Protein AF-A0A9P4WF72-F1 (afdb_monomer)

pLDDT: mean 77.75, std 15.52, range [36.69, 96.31]

Mean predicted aligned error: 12.45 Å

Solvent-accessible surface area (backbone atoms only — not comparable to full-atom values): 7948 Å² total; per-residue (Å²): 122,63,68,61,53,54,55,49,52,65,61,55,70,72,58,84,79,81,73,75,92,88,68,76,78,88,72,76,92,73,83,79,58,58,67,59,59,59,50,45,53,57,51,49,51,53,52,51,48,52,64,58,44,48,64,54,50,54,61,72,46,55,86,74,78,58,61,68,66,60,59,50,48,54,54,55,50,53,55,49,51,54,54,49,42,53,50,64,69,46,43,48,56,44,44,57,66,50,63,36,89,77,57,82,58,82,64,58,77,46,72,53,57,61,50,52,52,51,53,51,52,54,50,52,51,52,66,72,75,106

Foldseek 3Di:
DVVVVVVVVVVVVPDDPDDDPDDDDPDDPPPVCVVVVVVVVVVCVVVVCCLVVVLVVVVVCPVPDDDVVVNVCSVVVVVVVVVCCVVPVPLPVVQVVQCDPPDDDPSNVDSVSVVVVVVVVVVVVVVVVD

Radius of gyration: 21.25 Å; Cα contacts (8 Å, |Δi|>4): 31; chains: 1; bounding box: 44×52×54 Å

Organism: NCBI:txid1769908

Sequence (130 aa):
MDLARFLVRQADESGEEEPPSGQCSTTNDYDGRMGLRISAIFVILVGSTLGAVFPIFARRHQGMGIPNWVFFIAKYFGSGVIVATAFIHLLAPANEALGNECLIGVITEYPWPEGIALMTVYLMFFLELM

Secondary structure (DSSP, 8-state):
-HHHHHHHHHHHTT------TT-----------HHHHHHHHHHHHHHHHHHHHHHHHHHHTTTTT--HHHHHHHHHHHHHHHHHIIIIIIIHHHHHHHT-TT--STTTSS-HHHHHHHHHHHHHHHHHH-

Structure (mmCIF, N/CA/C/O backbone):
data_AF-A0A9P4WF72-F1
#
_entry.id   AF-A0A9P4WF72-F1
#
loop_
_atom_site.group_PDB
_atom_site.id
_atom_site.type_symbol
_atom_site.label_atom_id
_atom_site.label_alt_id
_atom_site.label_comp_id
_atom_site.label_asym_id
_atom_site.label_entity_id
_atom_site.label_seq_id
_atom_site.pdbx_PDB_ins_code
_atom_site.Cartn_x
_atom_site.Cartn_y
_atom_site.Cartn_z
_atom_site.occupancy
_atom_site.B_iso_or_equiv
_atom_site.auth_seq_id
_atom_site.auth_comp_id
_atom_site.auth_asym_id
_atom_site.auth_atom_id
_atom_site.pdbx_PDB_model_num
ATOM 1 N N . MET A 1 1 ? -14.947 -32.990 -9.874 1.00 52.03 1 MET A N 1
ATOM 2 C CA . MET A 1 1 ? -13.481 -33.085 -10.068 1.00 52.03 1 MET A CA 1
ATOM 3 C C . MET A 1 1 ? -12.958 -32.043 -11.064 1.00 52.03 1 MET A C 1
ATOM 5 O O . MET A 1 1 ? -11.758 -31.816 -11.086 1.00 52.03 1 MET A O 1
ATOM 9 N N . ASP A 1 2 ? -13.827 -31.323 -11.785 1.00 57.41 2 ASP A N 1
ATOM 10 C CA . ASP A 1 2 ? -13.430 -30.237 -12.701 1.00 57.41 2 ASP A CA 1
ATOM 11 C C . ASP A 1 2 ? -13.095 -28.906 -12.017 1.00 57.41 2 ASP A C 1
ATOM 13 O O . ASP A 1 2 ? -12.226 -28.183 -12.490 1.00 57.41 2 ASP A O 1
ATOM 17 N N . LEU A 1 3 ? -13.698 -28.607 -10.858 1.00 62.69 3 LEU A N 1
ATOM 18 C CA . LEU A 1 3 ? -13.399 -27.378 -10.108 1.00 62.69 3 LEU A CA 1
ATOM 19 C C . LEU A 1 3 ? -11.927 -27.319 -9.659 1.00 62.69 3 LEU A C 1
ATOM 21 O O . LEU A 1 3 ? -11.298 -26.272 -9.721 1.00 62.69 3 LEU A O 1
ATOM 25 N N . ALA A 1 4 ? -11.359 -28.467 -9.276 1.00 60.00 4 ALA A N 1
ATOM 26 C CA . ALA A 1 4 ? -9.950 -28.574 -8.906 1.00 60.00 4 ALA A CA 1
ATOM 27 C C . ALA A 1 4 ? -9.022 -28.354 -10.113 1.00 60.00 4 ALA A C 1
ATOM 29 O O . ALA A 1 4 ? -7.987 -27.718 -9.967 1.00 60.00 4 ALA A O 1
ATOM 30 N N . ARG A 1 5 ? -9.411 -28.799 -11.318 1.00 63.72 5 ARG A N 1
ATOM 31 C CA . ARG A 1 5 ? -8.661 -28.505 -12.552 1.00 63.72 5 ARG A CA 1
ATOM 32 C C . ARG A 1 5 ? -8.721 -27.031 -12.937 1.00 63.72 5 ARG A C 1
ATOM 34 O O . ARG A 1 5 ? -7.718 -26.503 -13.399 1.00 63.72 5 ARG A O 1
ATOM 41 N N . PHE A 1 6 ? -9.861 -26.369 -12.739 1.00 62.31 6 PHE A N 1
ATOM 42 C CA . PHE A 1 6 ? -9.971 -24.932 -12.997 1.00 62.31 6 PHE A CA 1
ATOM 43 C C . PHE A 1 6 ? -9.131 -24.105 -12.018 1.00 62.31 6 PHE A C 1
ATOM 45 O O . PHE A 1 6 ? -8.478 -23.161 -12.447 1.00 62.31 6 PHE A O 1
ATOM 52 N N . LEU A 1 7 ? -9.077 -24.494 -10.740 1.00 62.09 7 LEU A N 1
ATOM 53 C CA . LEU A 1 7 ? -8.218 -23.832 -9.753 1.00 62.09 7 LEU A CA 1
ATOM 54 C C . LEU A 1 7 ? -6.724 -24.096 -9.998 1.00 62.09 7 LEU A C 1
ATOM 56 O O . LEU A 1 7 ? -5.925 -23.182 -9.848 1.00 62.09 7 LEU A O 1
ATOM 60 N N . VAL A 1 8 ? -6.350 -25.306 -10.432 1.00 60.19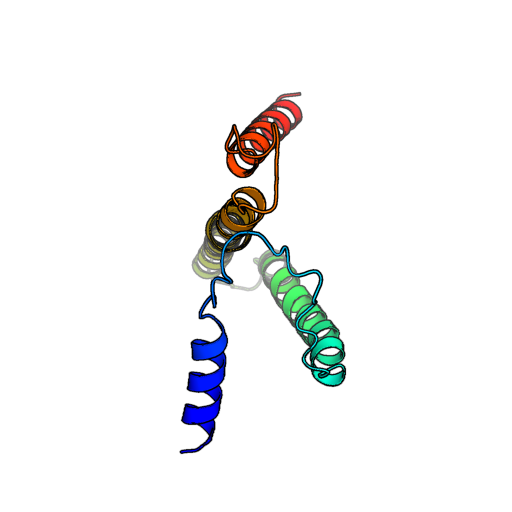 8 VAL A N 1
ATOM 61 C CA . VAL A 1 8 ? -4.961 -25.623 -10.811 1.00 60.19 8 VAL A CA 1
ATOM 62 C C . VAL A 1 8 ? -4.540 -24.853 -12.061 1.00 60.19 8 VAL A C 1
ATOM 64 O O . VAL A 1 8 ? -3.443 -24.321 -12.080 1.00 60.19 8 VAL A O 1
ATOM 67 N N . ARG A 1 9 ? -5.413 -24.698 -13.066 1.00 55.75 9 ARG A N 1
ATOM 68 C CA . ARG A 1 9 ? -5.088 -23.912 -14.268 1.00 55.75 9 ARG A CA 1
ATOM 69 C C . ARG A 1 9 ? -4.939 -22.415 -13.984 1.00 55.75 9 ARG A C 1
ATOM 71 O O . ARG A 1 9 ? -4.094 -21.779 -14.591 1.00 55.75 9 ARG A O 1
ATOM 78 N N . GLN A 1 10 ? -5.702 -21.865 -13.037 1.00 56.72 10 GLN A N 1
ATOM 79 C CA . GLN A 1 10 ? -5.477 -20.483 -12.597 1.00 56.72 10 GLN A CA 1
ATOM 80 C C . GLN A 1 10 ? -4.191 -20.307 -11.778 1.00 56.72 10 GLN A C 1
ATOM 82 O O . GLN A 1 10 ? -3.664 -19.202 -11.746 1.00 56.72 10 GLN A O 1
ATOM 87 N N . ALA A 1 11 ? -3.692 -21.362 -11.126 1.00 50.97 11 ALA A N 1
ATOM 88 C CA . ALA A 1 11 ? -2.398 -21.342 -10.442 1.00 50.97 11 ALA A CA 1
ATOM 89 C C . ALA A 1 11 ? -1.213 -21.599 -11.393 1.00 50.97 11 ALA A C 1
ATOM 91 O O . ALA A 1 11 ? -0.090 -21.249 -11.059 1.00 50.97 11 ALA A O 1
ATOM 92 N N . ASP A 1 12 ? -1.457 -22.200 -12.562 1.00 41.78 12 ASP A N 1
ATOM 93 C CA . ASP A 1 12 ? -0.434 -22.470 -13.584 1.00 41.78 12 ASP A CA 1
ATOM 94 C C . ASP A 1 12 ? -0.223 -21.270 -14.532 1.00 41.78 12 ASP A C 1
ATOM 96 O O . ASP A 1 12 ? 0.842 -21.122 -15.116 1.00 41.78 12 ASP A O 1
ATOM 100 N N . GLU A 1 13 ? -1.198 -20.357 -14.643 1.00 43.03 13 GLU A N 1
ATOM 101 C CA . GLU A 1 13 ? -1.054 -19.085 -15.383 1.00 43.03 13 GLU A CA 1
ATOM 102 C C . GLU A 1 13 ? -0.243 -18.011 -14.622 1.00 43.03 13 GLU A C 1
ATOM 104 O O . GLU A 1 13 ? -0.069 -16.907 -15.127 1.00 43.03 13 GLU A O 1
ATOM 109 N N . SER A 1 14 ? 0.293 -18.316 -13.432 1.00 36.69 14 SER A N 1
ATOM 110 C CA . SER A 1 14 ? 1.348 -17.506 -12.795 1.00 36.69 14 SER A CA 1
ATOM 111 C C . SER A 1 14 ? 2.765 -17.981 -13.143 1.00 36.69 14 SER A C 1
ATOM 113 O O . SER A 1 14 ? 3.713 -17.619 -12.454 1.00 36.69 14 SER A O 1
ATOM 115 N N . GLY A 1 15 ? 2.917 -18.830 -14.163 1.00 36.94 15 GLY A N 1
ATOM 116 C CA . GLY A 1 15 ? 4.213 -19.151 -14.750 1.00 36.94 15 GLY A CA 1
ATOM 117 C C . GLY A 1 15 ? 4.600 -18.094 -15.776 1.00 36.94 15 GLY A C 1
ATOM 118 O O . GLY A 1 15 ? 4.055 -18.078 -16.875 1.00 36.94 15 GLY A O 1
ATOM 119 N N . GLU A 1 16 ? 5.532 -17.218 -15.412 1.00 44.69 16 GLU A N 1
ATOM 120 C CA . GLU A 1 16 ? 6.247 -16.342 -16.341 1.00 44.69 16 GLU A CA 1
ATOM 121 C C . GLU A 1 16 ? 6.864 -17.173 -17.483 1.00 44.69 16 GLU A C 1
ATOM 123 O O . GLU A 1 16 ? 7.876 -17.852 -17.308 1.00 44.69 16 GLU A O 1
ATOM 128 N N . GLU A 1 17 ? 6.255 -17.133 -18.672 1.00 42.56 17 GLU A N 1
ATOM 129 C CA . GLU A 1 17 ? 6.957 -17.459 -19.913 1.00 42.56 17 GLU A CA 1
ATOM 130 C C . GLU A 1 17 ? 7.858 -16.271 -20.259 1.00 42.56 17 GLU A C 1
ATOM 132 O O . GLU A 1 17 ? 7.415 -15.271 -20.820 1.00 42.56 17 GLU A O 1
ATOM 137 N N . GLU A 1 18 ? 9.132 -16.381 -19.883 1.00 47.03 18 GLU A N 1
ATOM 138 C CA . GLU A 1 18 ? 10.201 -15.460 -20.265 1.00 47.03 18 GLU A CA 1
ATOM 139 C C . GLU A 1 18 ? 10.419 -15.550 -21.796 1.00 47.03 18 GLU A C 1
ATOM 141 O O . GLU A 1 18 ? 10.825 -16.606 -22.303 1.00 47.03 18 GLU A O 1
ATOM 146 N N . PRO A 1 19 ? 10.112 -14.497 -22.581 1.00 45.38 19 PRO A N 1
ATOM 147 C CA . PRO A 1 19 ? 10.365 -14.501 -24.015 1.00 45.38 19 PRO A CA 1
ATOM 148 C C . PRO A 1 19 ? 11.861 -14.259 -24.297 1.00 45.38 19 PRO A C 1
ATOM 150 O O . PRO A 1 19 ? 12.557 -13.639 -23.499 1.00 45.38 19 PRO A O 1
ATOM 153 N N . PRO A 1 20 ? 12.388 -14.725 -25.443 1.00 43.94 20 PRO A N 1
ATOM 154 C CA . PRO A 1 20 ? 13.795 -14.556 -25.786 1.00 43.94 20 PRO A CA 1
ATOM 155 C C . PRO A 1 20 ? 14.176 -13.078 -25.970 1.00 43.94 20 PRO A C 1
ATOM 157 O O . PRO A 1 20 ? 13.474 -12.318 -26.643 1.00 43.94 20 PRO A O 1
ATOM 160 N N . SER A 1 21 ? 15.345 -12.732 -25.423 1.00 51.28 21 SER A N 1
ATOM 161 C CA . SER A 1 21 ? 16.000 -11.420 -25.413 1.00 51.28 21 SER A CA 1
ATOM 162 C C . SER A 1 21 ? 15.755 -10.577 -26.673 1.00 51.28 21 SER A C 1
ATOM 164 O O . SER A 1 21 ? 16.241 -10.911 -27.763 1.00 51.28 21 SER A O 1
ATOM 166 N N . GLY A 1 22 ? 15.060 -9.447 -26.509 1.00 57.53 22 GLY A N 1
ATOM 167 C CA . GLY A 1 22 ? 15.026 -8.355 -27.492 1.00 57.53 22 GLY A CA 1
ATOM 168 C C . GLY A 1 22 ? 13.667 -7.996 -28.104 1.00 57.53 22 GLY A C 1
ATOM 169 O O . GLY A 1 22 ? 13.627 -7.146 -28.995 1.00 57.53 22 GLY A O 1
ATOM 170 N N . GLN A 1 23 ? 12.556 -8.584 -27.654 1.00 56.50 23 GLN A N 1
ATOM 171 C CA . GLN A 1 23 ? 11.210 -8.145 -28.050 1.00 56.50 23 GLN A CA 1
ATOM 172 C C . GLN A 1 23 ? 10.382 -7.781 -26.822 1.00 56.50 23 GLN A C 1
ATOM 174 O O . GLN A 1 23 ? 9.782 -8.636 -26.181 1.00 56.50 23 GLN A O 1
ATOM 179 N N . CYS A 1 24 ? 10.315 -6.485 -26.524 1.00 69.62 24 CYS A N 1
ATOM 180 C CA . CYS A 1 24 ? 9.416 -5.967 -25.501 1.00 69.62 24 CYS A CA 1
ATOM 181 C C . CYS A 1 24 ? 7.976 -6.116 -25.979 1.00 69.62 24 CYS A C 1
ATOM 183 O O . CYS A 1 24 ? 7.514 -5.377 -26.856 1.00 69.62 24 CYS A O 1
ATOM 185 N N . SER A 1 25 ? 7.277 -7.110 -25.437 1.00 63.59 25 SER A N 1
ATOM 186 C CA . SER A 1 25 ? 5.888 -7.387 -25.769 1.00 63.59 25 SER A CA 1
ATOM 187 C C . SER A 1 25 ? 5.021 -6.192 -25.366 1.00 63.59 25 SER A C 1
ATOM 189 O O . SER A 1 25 ? 4.830 -5.865 -24.201 1.00 63.59 25 SER A O 1
ATOM 191 N N . THR A 1 26 ? 4.465 -5.509 -26.366 1.00 63.03 26 THR A N 1
ATOM 192 C CA . THR A 1 26 ? 3.437 -4.467 -26.181 1.00 63.03 26 THR A CA 1
ATOM 193 C C . THR A 1 26 ? 2.028 -5.073 -26.123 1.00 63.03 26 THR A C 1
ATOM 195 O O . THR A 1 26 ? 1.025 -4.381 -26.306 1.00 63.03 26 THR A O 1
ATOM 198 N N . THR A 1 27 ? 1.947 -6.387 -25.920 1.00 60.50 27 THR A N 1
ATOM 199 C CA . THR A 1 27 ? 0.704 -7.149 -25.863 1.00 60.50 27 THR A CA 1
ATOM 200 C C . THR A 1 27 ? 0.190 -7.124 -24.431 1.00 60.50 27 THR A C 1
ATOM 202 O O . THR A 1 27 ? 0.870 -7.563 -23.515 1.00 60.50 27 THR A O 1
ATOM 205 N N . ASN A 1 28 ? -1.014 -6.589 -24.232 1.00 64.62 28 ASN A N 1
ATOM 206 C CA . ASN A 1 28 ? -1.755 -6.784 -22.989 1.00 64.62 28 ASN A CA 1
ATOM 207 C C . ASN A 1 28 ? -2.476 -8.135 -23.071 1.00 64.62 28 ASN A C 1
ATOM 209 O O . ASN A 1 28 ? -3.268 -8.322 -24.000 1.00 64.62 28 ASN A O 1
ATOM 213 N N . ASP A 1 29 ? -2.277 -9.016 -22.087 1.00 67.12 29 ASP A N 1
ATOM 214 C CA . ASP A 1 29 ? -3.040 -10.261 -21.908 1.00 67.12 29 ASP A CA 1
ATOM 215 C C . ASP A 1 29 ? -4.491 -9.969 -21.505 1.00 67.12 29 ASP A C 1
ATOM 217 O O . ASP A 1 29 ? -4.950 -10.117 -20.368 1.00 67.12 29 ASP A O 1
ATOM 221 N N . TYR A 1 30 ? -5.248 -9.462 -22.470 1.00 71.62 30 TYR A N 1
ATOM 222 C CA . TYR A 1 30 ? -6.659 -9.197 -22.315 1.00 71.62 30 TYR A CA 1
ATOM 223 C C . TYR A 1 30 ? -7.460 -10.471 -22.599 1.00 71.62 30 TYR A C 1
ATOM 225 O O . TYR A 1 30 ? -7.865 -10.741 -23.725 1.00 71.62 30 TYR A O 1
ATOM 233 N N . ASP A 1 31 ? -7.769 -11.217 -21.541 1.00 71.44 31 ASP A N 1
ATOM 234 C CA . ASP A 1 31 ? -8.563 -12.461 -21.572 1.00 71.44 31 ASP A CA 1
ATOM 235 C C . ASP A 1 31 ? -10.063 -12.242 -21.926 1.00 71.44 31 ASP A C 1
ATOM 237 O O . ASP A 1 31 ? -10.909 -13.103 -21.718 1.00 71.44 31 ASP A O 1
ATOM 241 N N . GLY A 1 32 ? -10.482 -11.065 -22.419 1.00 77.94 32 GLY A N 1
ATOM 242 C CA . GLY A 1 32 ? -11.862 -10.826 -22.893 1.00 77.94 32 GLY A CA 1
ATOM 243 C C . GLY A 1 32 ? -12.975 -10.866 -21.829 1.00 77.94 32 GLY A C 1
ATOM 244 O O . GLY A 1 32 ? -14.128 -10.534 -22.116 1.00 77.94 32 GLY A O 1
ATOM 245 N N . ARG A 1 33 ? -12.670 -11.231 -20.577 1.00 81.56 33 ARG A N 1
ATOM 246 C CA . ARG A 1 33 ? -13.638 -11.417 -19.479 1.00 81.56 33 ARG A CA 1
ATOM 247 C C . ARG A 1 33 ? -14.079 -10.098 -18.836 1.00 81.56 33 ARG A C 1
ATOM 249 O O . ARG A 1 33 ? -13.846 -9.849 -17.652 1.00 81.56 33 ARG A O 1
ATOM 256 N N . MET A 1 34 ? -14.783 -9.257 -19.591 1.00 83.44 34 MET A N 1
ATOM 257 C CA . MET A 1 34 ? -15.295 -7.969 -19.090 1.00 83.44 34 MET A CA 1
ATOM 258 C C . MET A 1 34 ? -16.281 -8.109 -17.932 1.00 83.44 34 MET A C 1
ATOM 260 O O . MET A 1 34 ? -16.246 -7.308 -17.000 1.00 83.44 34 MET A O 1
ATOM 264 N N . GLY A 1 35 ? -17.125 -9.145 -17.951 1.00 86.25 35 GLY A N 1
ATOM 265 C CA . GLY A 1 35 ? -18.104 -9.383 -16.887 1.00 86.25 35 GLY A CA 1
ATOM 266 C C . GLY A 1 35 ? -17.453 -9.569 -15.514 1.00 86.25 35 GLY A C 1
ATOM 267 O O . GLY A 1 35 ? -17.929 -9.012 -14.527 1.00 86.25 35 GLY A O 1
ATOM 268 N N . LEU A 1 36 ? -16.316 -10.274 -15.460 1.00 86.25 36 LEU A N 1
ATOM 269 C CA . LEU A 1 36 ? -15.590 -10.524 -14.214 1.00 86.25 36 LEU A CA 1
ATOM 270 C C . LEU A 1 36 ? -14.980 -9.229 -13.661 1.00 86.25 36 LEU A C 1
ATOM 272 O O . LEU A 1 36 ? -15.122 -8.941 -12.474 1.00 86.25 36 LEU A O 1
ATOM 276 N N . ARG A 1 37 ? -14.404 -8.396 -14.538 1.00 85.62 37 ARG A N 1
ATOM 277 C CA . ARG A 1 37 ? -13.852 -7.078 -14.176 1.00 85.62 37 ARG A CA 1
ATOM 278 C C . ARG A 1 37 ? -14.926 -6.148 -13.616 1.00 85.62 37 ARG A C 1
ATOM 280 O O . ARG A 1 37 ? -14.716 -5.520 -12.585 1.00 85.62 37 ARG A O 1
ATOM 287 N N . ILE A 1 38 ? -16.095 -6.105 -14.253 1.00 91.81 38 ILE A N 1
ATOM 288 C CA . ILE A 1 38 ? -17.220 -5.283 -13.792 1.00 91.81 38 ILE A CA 1
ATOM 289 C C . ILE A 1 38 ? -17.744 -5.801 -12.447 1.00 91.81 38 ILE A C 1
ATOM 291 O O . ILE A 1 38 ? -17.979 -5.008 -11.537 1.00 91.81 38 ILE A O 1
ATOM 295 N N . SER A 1 39 ? -17.870 -7.122 -12.277 1.00 91.94 39 SER A N 1
ATOM 296 C CA . SER A 1 39 ? -18.300 -7.697 -10.995 1.00 91.94 39 SER A CA 1
ATOM 297 C C . SER A 1 39 ? -17.302 -7.445 -9.861 1.00 91.94 39 SER A C 1
ATOM 299 O O . SER A 1 39 ? -17.721 -7.193 -8.732 1.00 91.94 39 SER A O 1
ATOM 301 N N . ALA A 1 40 ? -15.997 -7.432 -10.158 1.00 90.81 40 ALA A N 1
ATOM 302 C CA . ALA A 1 40 ? -14.955 -7.194 -9.167 1.00 90.81 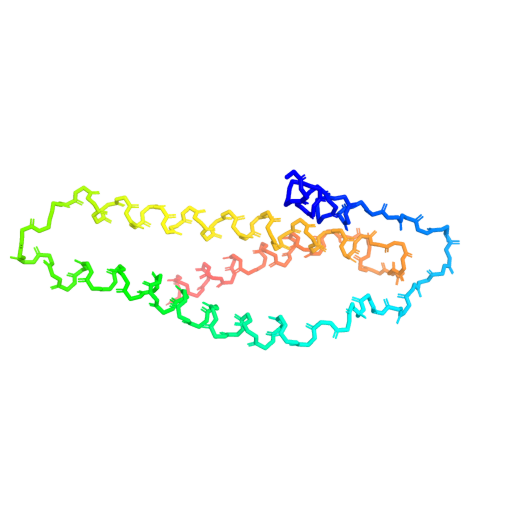40 ALA A CA 1
ATOM 303 C C . ALA A 1 40 ? -15.096 -5.813 -8.514 1.00 90.81 40 ALA A C 1
ATOM 305 O O . ALA A 1 40 ? -14.869 -5.694 -7.316 1.00 90.81 40 ALA A O 1
ATOM 306 N N . ILE A 1 41 ? -15.559 -4.795 -9.250 1.00 93.12 41 ILE A N 1
ATOM 307 C CA . ILE A 1 41 ? -15.796 -3.450 -8.701 1.00 93.12 41 ILE A CA 1
ATOM 308 C C . ILE A 1 41 ? -16.810 -3.507 -7.555 1.00 93.12 41 ILE A C 1
ATOM 310 O O . ILE A 1 41 ? -16.555 -2.973 -6.479 1.00 93.12 41 ILE A O 1
ATOM 314 N N . PHE A 1 42 ? -17.943 -4.186 -7.751 1.00 93.81 42 PHE A N 1
ATOM 315 C CA . PHE A 1 42 ? -18.981 -4.288 -6.723 1.00 93.81 42 PHE A CA 1
ATOM 316 C C . PHE A 1 42 ? -18.530 -5.132 -5.530 1.00 93.81 42 PHE A C 1
ATOM 318 O O . PHE A 1 42 ? -18.803 -4.774 -4.385 1.00 93.81 42 PHE A O 1
ATOM 325 N N . VAL A 1 43 ? -17.807 -6.224 -5.786 1.00 93.38 43 VAL A N 1
ATOM 326 C CA . VAL A 1 43 ? -17.278 -7.094 -4.728 1.00 93.38 43 VAL A CA 1
ATOM 327 C C . VAL A 1 43 ? -16.231 -6.361 -3.890 1.00 93.38 43 VAL A C 1
ATOM 329 O O . VAL A 1 43 ? -16.314 -6.393 -2.665 1.00 93.38 43 VAL A O 1
ATOM 332 N N . ILE A 1 44 ? -15.292 -5.652 -4.522 1.00 93.00 44 ILE A N 1
ATOM 333 C CA . ILE A 1 44 ? -14.280 -4.845 -3.829 1.00 93.00 44 ILE A CA 1
ATOM 334 C C . ILE A 1 44 ? -14.952 -3.701 -3.068 1.00 93.00 44 ILE A C 1
ATOM 336 O O . ILE A 1 44 ? -14.587 -3.441 -1.928 1.00 93.00 44 ILE A O 1
ATOM 340 N N . LEU A 1 45 ? -15.969 -3.056 -3.642 1.00 92.12 45 LEU A N 1
ATOM 341 C CA . LEU A 1 45 ? -16.693 -1.971 -2.983 1.00 92.12 45 LEU A CA 1
ATOM 342 C C . LEU A 1 45 ? -17.397 -2.450 -1.709 1.00 92.12 45 LEU A C 1
ATOM 344 O O . LEU A 1 45 ? -17.225 -1.847 -0.650 1.00 92.12 45 LEU A O 1
ATOM 348 N N . VAL A 1 46 ? -18.146 -3.553 -1.774 1.00 94.94 46 VAL A N 1
ATOM 349 C CA . VAL A 1 46 ? -18.817 -4.122 -0.594 1.00 94.94 46 VAL A CA 1
ATOM 350 C C . VAL A 1 46 ? -17.790 -4.668 0.398 1.00 94.94 46 VAL A C 1
ATOM 352 O O . VAL A 1 46 ? -17.859 -4.342 1.581 1.00 94.94 46 VAL A O 1
ATOM 355 N N . GLY A 1 47 ? -16.804 -5.436 -0.069 1.00 92.44 47 GLY A N 1
ATOM 356 C CA . GLY A 1 47 ? -15.754 -6.015 0.770 1.00 92.44 47 GLY A CA 1
ATOM 357 C C . GLY A 1 47 ? -14.927 -4.956 1.500 1.00 92.44 47 GLY A C 1
ATOM 358 O O . GLY A 1 47 ? -14.746 -5.049 2.712 1.00 92.44 47 GLY A O 1
ATOM 359 N N . SER A 1 48 ? -14.500 -3.903 0.799 1.00 89.62 48 SER A N 1
ATOM 360 C CA . SER A 1 48 ? -13.747 -2.785 1.377 1.00 89.62 48 SER A CA 1
ATOM 361 C C . SER A 1 48 ? -14.603 -1.970 2.339 1.00 89.62 48 SER A C 1
ATOM 363 O O . SER A 1 48 ? -14.107 -1.546 3.381 1.00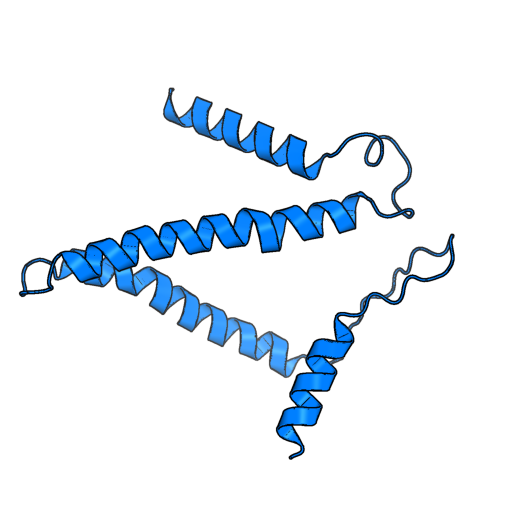 89.62 48 SER A O 1
ATOM 365 N N . THR A 1 49 ? -15.887 -1.762 2.028 1.00 90.81 49 THR A N 1
ATOM 366 C CA . THR A 1 49 ? -16.795 -1.043 2.930 1.00 90.81 49 THR A CA 1
ATOM 367 C C . THR A 1 49 ? -16.997 -1.838 4.214 1.00 90.81 49 THR A C 1
ATOM 369 O O . THR A 1 49 ? -16.876 -1.277 5.295 1.00 90.81 49 THR A O 1
ATOM 372 N N . LEU A 1 50 ? -17.223 -3.152 4.132 1.00 89.25 50 LEU A N 1
ATOM 373 C CA . LEU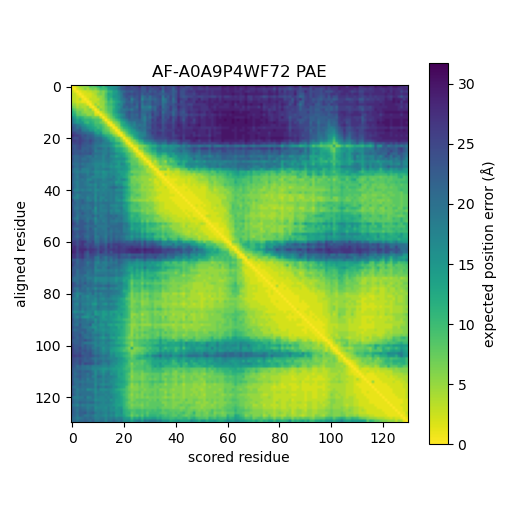 A 1 50 ? -17.345 -4.004 5.318 1.00 89.25 50 LEU A CA 1
ATOM 374 C C . LEU A 1 50 ? -16.039 -4.052 6.119 1.00 89.25 50 LEU A C 1
ATOM 376 O O . LEU A 1 50 ? -16.072 -3.882 7.337 1.00 89.25 50 LEU A O 1
ATOM 380 N N . GLY A 1 51 ? -14.895 -4.210 5.449 1.00 85.44 51 GLY A N 1
ATOM 381 C CA . GLY A 1 51 ? -13.577 -4.228 6.085 1.00 85.44 51 GLY A CA 1
ATOM 382 C C . GLY A 1 51 ? -13.218 -2.915 6.786 1.00 85.44 51 GLY A C 1
ATOM 383 O O . GLY A 1 51 ? -12.645 -2.944 7.872 1.00 85.44 51 GLY A 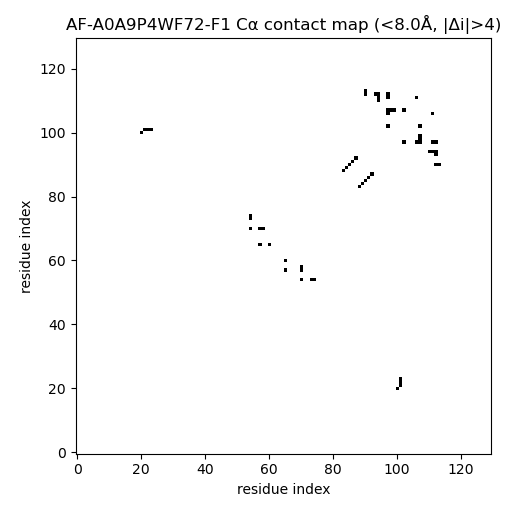O 1
ATOM 384 N N . ALA A 1 52 ? -13.604 -1.766 6.221 1.00 84.94 52 ALA A N 1
ATOM 385 C CA . ALA A 1 52 ? -13.371 -0.449 6.816 1.00 84.94 52 ALA A CA 1
ATOM 386 C C . ALA A 1 52 ? -14.400 -0.090 7.902 1.00 84.94 52 ALA A C 1
ATOM 388 O O . ALA A 1 52 ? -14.047 0.492 8.928 1.00 84.94 52 ALA A O 1
ATOM 389 N N . VAL A 1 53 ? -15.674 -0.448 7.712 1.00 85.06 53 VAL A N 1
ATOM 390 C CA . VAL A 1 53 ? -16.755 -0.139 8.661 1.00 85.06 53 VAL A CA 1
ATOM 391 C C . VAL A 1 53 ? -16.678 -1.024 9.901 1.00 85.06 53 VAL A C 1
ATOM 393 O O . VAL A 1 53 ? -16.999 -0.553 10.988 1.00 85.06 53 VAL A O 1
ATOM 396 N N . PHE A 1 54 ? -16.205 -2.267 9.786 1.00 82.38 54 PHE A N 1
ATOM 397 C CA . PHE A 1 54 ? -16.083 -3.192 10.915 1.00 82.38 54 PHE A CA 1
ATOM 398 C C . PHE A 1 54 ? -15.284 -2.624 12.111 1.00 82.38 54 PHE A C 1
ATOM 400 O O . PHE A 1 54 ? -15.846 -2.564 13.209 1.00 82.38 54 PHE A O 1
ATOM 407 N N . PRO A 1 55 ? -14.034 -2.136 11.962 1.00 77.69 55 PRO A N 1
ATOM 408 C CA . PRO A 1 55 ? -13.284 -1.552 13.079 1.00 77.69 55 PRO A CA 1
ATOM 409 C C . PRO A 1 55 ? -13.900 -0.242 13.600 1.00 77.69 55 PRO A C 1
ATOM 411 O O . PRO A 1 55 ? -13.824 0.039 14.799 1.00 77.69 55 PRO A O 1
ATOM 414 N N . ILE A 1 56 ? -14.555 0.545 12.735 1.00 79.38 56 ILE A N 1
ATOM 415 C CA . ILE A 1 56 ? -15.249 1.789 13.115 1.00 79.38 56 ILE A CA 1
ATOM 416 C C . ILE A 1 56 ? -16.475 1.476 13.983 1.00 79.38 56 ILE A C 1
ATOM 418 O O . ILE A 1 56 ? -16.671 2.077 15.042 1.00 79.38 56 ILE A O 1
ATOM 422 N N . PHE A 1 57 ? -17.281 0.503 13.561 1.00 79.06 57 PHE A N 1
ATOM 423 C CA . PHE A 1 57 ? -18.462 0.039 14.280 1.00 79.06 57 PHE A CA 1
ATOM 424 C C . PHE A 1 57 ? -18.081 -0.619 15.611 1.00 79.06 57 PHE A C 1
ATOM 426 O O . PHE A 1 57 ? -18.674 -0.304 16.646 1.00 79.06 57 PHE A O 1
ATOM 433 N N . ALA A 1 58 ? -17.035 -1.452 15.612 1.00 76.75 58 ALA A N 1
ATOM 434 C CA . ALA A 1 58 ? -16.499 -2.080 16.817 1.00 76.75 58 ALA A CA 1
ATOM 435 C C . ALA A 1 58 ? -16.044 -1.042 17.857 1.00 76.75 58 ALA A C 1
ATOM 437 O O . ALA A 1 58 ? -16.329 -1.203 19.042 1.00 76.75 58 ALA A O 1
ATOM 438 N N . ARG A 1 59 ? -15.409 0.059 17.426 1.00 72.88 59 ARG A N 1
ATOM 439 C CA . ARG A 1 59 ? -15.039 1.178 18.311 1.00 72.88 59 ARG A CA 1
ATOM 440 C C . ARG A 1 59 ? -16.262 1.924 18.858 1.00 72.88 59 ARG A C 1
ATOM 442 O O . ARG A 1 59 ? -16.283 2.297 20.027 1.00 72.88 59 ARG A O 1
ATOM 449 N N . AR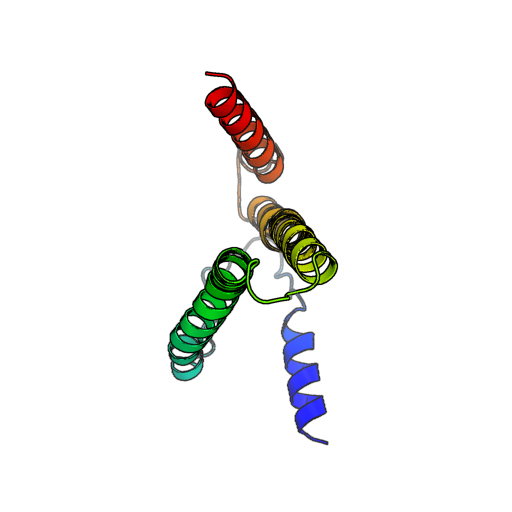G A 1 60 ? -17.294 2.145 18.034 1.00 75.44 60 ARG A N 1
ATOM 450 C CA . ARG A 1 60 ? -18.521 2.871 18.424 1.00 75.44 60 ARG A CA 1
ATOM 451 C C . ARG A 1 60 ? -19.343 2.108 19.472 1.00 75.44 60 ARG A C 1
ATOM 453 O O . ARG A 1 60 ? -19.920 2.738 20.353 1.00 75.44 60 ARG A O 1
ATOM 460 N N . HIS A 1 61 ? -19.371 0.777 19.400 1.00 68.56 61 HIS A N 1
ATOM 461 C CA . HIS A 1 61 ? -20.126 -0.087 20.316 1.00 68.56 61 HIS A CA 1
ATOM 462 C C . HIS A 1 61 ? -19.316 -0.630 21.507 1.00 68.56 61 HIS A C 1
ATOM 464 O O . HIS A 1 61 ? -19.802 -1.509 22.219 1.00 68.56 61 HIS A O 1
ATOM 470 N N . GLN A 1 62 ? -18.130 -0.078 21.805 1.00 60.72 62 GLN A N 1
ATOM 471 C CA . GLN A 1 62 ? -17.338 -0.478 22.983 1.00 60.72 62 GLN A CA 1
ATOM 472 C C . GLN A 1 62 ? -18.073 -0.305 24.331 1.00 60.72 62 GLN A C 1
ATOM 474 O O . GLN A 1 62 ? -17.652 -0.891 25.322 1.00 60.72 62 GLN A O 1
ATOM 479 N N . GLY A 1 63 ? -19.184 0.443 24.383 1.00 59.78 63 GLY A N 1
ATOM 480 C CA . GLY A 1 63 ? -20.030 0.573 25.578 1.00 59.78 63 GLY A CA 1
ATOM 481 C C . GLY A 1 63 ? -20.995 -0.594 25.847 1.00 59.78 63 GLY A C 1
ATOM 482 O O . GLY A 1 63 ? -21.566 -0.652 26.930 1.00 59.78 63 GLY A O 1
ATOM 483 N N . MET A 1 64 ? -21.189 -1.526 24.902 1.00 58.88 64 MET A N 1
ATOM 484 C CA . MET A 1 64 ? -22.263 -2.541 24.944 1.00 58.88 64 MET A CA 1
ATOM 485 C C . MET A 1 64 ? -21.762 -3.981 25.177 1.00 58.88 64 MET A C 1
ATOM 487 O O . MET A 1 64 ? -22.393 -4.942 24.750 1.00 58.88 64 MET A O 1
ATOM 491 N N . GLY A 1 65 ? -20.637 -4.152 25.882 1.00 62.50 65 GLY A N 1
ATOM 492 C CA . GLY A 1 65 ? -20.160 -5.475 26.319 1.00 62.50 65 GLY A CA 1
ATOM 493 C C . GLY A 1 65 ? -19.281 -6.227 25.313 1.00 62.50 65 GLY A C 1
ATOM 494 O O . GLY A 1 65 ? -19.110 -7.438 25.435 1.00 62.50 65 GLY A O 1
ATOM 495 N N . ILE A 1 66 ? -18.699 -5.534 24.328 1.00 66.50 66 ILE A N 1
ATOM 496 C CA . ILE A 1 66 ? -17.717 -6.143 23.420 1.00 66.50 66 ILE A CA 1
ATOM 497 C C . ILE A 1 66 ? -16.405 -6.378 24.196 1.00 66.50 66 ILE A C 1
ATOM 499 O O . ILE A 1 66 ? -15.845 -5.420 24.736 1.00 66.50 66 ILE A O 1
ATOM 503 N N . PRO A 1 67 ? -15.880 -7.617 24.258 1.00 72.25 67 PRO A N 1
ATOM 504 C CA . PRO A 1 67 ? -14.643 -7.911 24.973 1.00 72.25 67 PRO A CA 1
ATOM 505 C C . PRO A 1 67 ? -13.447 -7.208 24.315 1.00 72.25 67 PRO A C 1
ATOM 507 O O . PRO A 1 67 ? -13.212 -7.342 23.112 1.00 72.25 67 PRO A O 1
ATOM 510 N N . ASN A 1 68 ? -12.647 -6.504 25.123 1.00 71.25 68 ASN A N 1
ATOM 511 C CA . ASN A 1 68 ? -11.487 -5.718 24.675 1.00 71.25 68 ASN A CA 1
ATOM 512 C C . ASN A 1 68 ? -10.497 -6.512 23.798 1.00 71.25 68 ASN A C 1
ATOM 514 O O . ASN A 1 68 ? -9.866 -5.941 22.912 1.00 71.25 68 ASN A O 1
ATOM 518 N N . TRP A 1 69 ? -10.389 -7.829 23.994 1.00 77.12 69 TRP A N 1
ATOM 519 C CA . TRP A 1 69 ? -9.493 -8.699 23.225 1.00 77.12 69 TRP A CA 1
ATOM 520 C C . TRP A 1 69 ? -9.810 -8.738 21.721 1.00 77.12 69 TRP A C 1
ATOM 522 O O . TRP A 1 69 ? -8.898 -8.714 20.897 1.00 77.12 69 TRP A O 1
ATOM 532 N N . VAL A 1 70 ? -11.092 -8.713 21.344 1.00 77.75 70 VAL A N 1
ATOM 533 C CA . VAL A 1 70 ? -11.509 -8.743 19.930 1.00 77.75 70 VAL A CA 1
ATOM 534 C C . VAL A 1 70 ? -11.129 -7.441 19.221 1.00 77.75 70 VAL A C 1
ATOM 536 O O . VAL A 1 70 ? -10.654 -7.465 18.086 1.00 77.75 70 VAL A O 1
ATOM 539 N N . PHE A 1 71 ? -11.267 -6.304 19.908 1.00 76.44 71 PHE A N 1
ATOM 540 C CA . PHE A 1 71 ? -10.843 -5.005 19.385 1.00 76.44 71 PHE A CA 1
ATOM 541 C C . PHE A 1 71 ? -9.320 -4.924 19.212 1.00 76.44 71 PHE A C 1
ATOM 543 O O . PHE A 1 71 ? -8.834 -4.414 18.201 1.00 76.44 71 PHE A O 1
ATOM 550 N N . PHE A 1 72 ? -8.567 -5.483 20.164 1.00 80.62 72 PHE A N 1
ATOM 551 C CA . PHE A 1 72 ? -7.116 -5.609 20.057 1.00 80.62 72 PHE A CA 1
ATOM 552 C C . PHE A 1 72 ? -6.719 -6.431 18.824 1.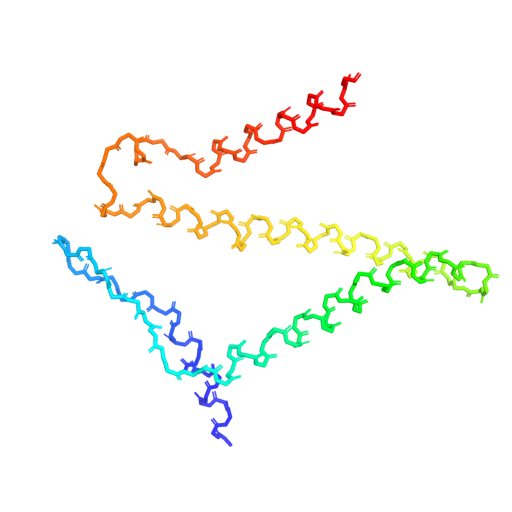00 80.62 72 PHE A C 1
ATOM 554 O O . PHE A 1 72 ? -5.965 -5.934 17.990 1.00 80.62 72 PHE A O 1
ATOM 561 N N . ILE A 1 73 ? -7.273 -7.634 18.643 1.00 84.50 73 ILE A N 1
ATOM 562 C CA . ILE A 1 73 ? -6.953 -8.467 17.473 1.00 84.50 73 ILE A CA 1
ATOM 563 C C . ILE A 1 73 ? -7.276 -7.745 16.174 1.00 84.50 73 ILE A C 1
ATOM 565 O O . ILE A 1 73 ? -6.422 -7.694 15.298 1.00 84.50 73 ILE A O 1
ATOM 569 N N . ALA A 1 74 ? -8.465 -7.154 16.052 1.00 82.06 74 ALA A N 1
ATOM 570 C CA . ALA A 1 74 ? -8.867 -6.474 14.826 1.00 82.06 74 ALA A CA 1
ATOM 571 C C . ALA A 1 74 ? -7.898 -5.336 14.449 1.00 82.06 74 ALA A C 1
ATOM 573 O O . ALA A 1 74 ? -7.526 -5.203 13.283 1.00 82.06 74 ALA A O 1
ATOM 574 N N . LYS A 1 75 ? -7.430 -4.554 15.434 1.00 80.12 75 LYS A N 1
ATOM 575 C CA . LYS A 1 75 ? -6.451 -3.478 15.220 1.00 80.12 75 LYS A CA 1
ATOM 576 C C . LYS A 1 75 ? -5.094 -4.011 14.744 1.00 80.12 75 LYS A C 1
ATOM 578 O O . LYS A 1 75 ? -4.561 -3.496 13.764 1.00 80.12 75 LYS A O 1
ATOM 583 N N . TYR A 1 76 ? -4.532 -5.010 15.428 1.00 87.44 76 TYR A N 1
ATOM 584 C CA . TYR A 1 76 ? -3.200 -5.539 15.097 1.00 87.44 76 TYR A CA 1
ATOM 585 C C . TYR A 1 76 ? -3.203 -6.400 13.829 1.00 87.44 76 TYR A C 1
ATOM 587 O O . TYR A 1 76 ? -2.255 -6.353 13.045 1.00 87.44 76 TYR A O 1
ATOM 595 N N . PHE A 1 77 ? -4.294 -7.126 13.580 1.00 89.12 77 PHE A N 1
ATOM 596 C CA . PHE A 1 77 ? -4.513 -7.845 12.330 1.00 89.12 77 PHE A CA 1
ATOM 597 C C . PHE A 1 77 ? -4.564 -6.874 11.146 1.00 89.12 77 PHE A C 1
ATOM 599 O O . PHE A 1 77 ? -3.863 -7.082 10.160 1.00 89.12 77 PHE A O 1
ATOM 606 N N . GLY A 1 78 ? -5.302 -5.763 11.274 1.00 87.69 78 GLY A N 1
ATOM 607 C CA . GLY A 1 78 ? -5.371 -4.730 10.238 1.00 87.69 78 GLY A CA 1
ATOM 608 C C . GLY A 1 78 ? -4.004 -4.135 9.894 1.00 87.69 78 GLY A C 1
ATOM 609 O O . GLY A 1 78 ? -3.649 -4.064 8.720 1.00 87.69 78 GLY A O 1
ATOM 610 N N . SER A 1 79 ? -3.193 -3.781 10.900 1.00 90.31 79 SER A N 1
ATOM 611 C CA . SER A 1 79 ? -1.823 -3.313 10.644 1.00 90.31 79 SER A CA 1
ATOM 612 C C . SER A 1 79 ? -0.954 -4.373 9.963 1.00 90.31 79 SER A C 1
ATOM 614 O O . SER A 1 79 ? -0.176 -4.035 9.079 1.00 90.31 79 SER A O 1
ATOM 616 N N . GLY A 1 80 ? -1.112 -5.651 10.325 1.00 91.50 80 GLY A N 1
ATOM 617 C CA . GLY A 1 80 ? -0.373 -6.750 9.704 1.00 91.50 80 GLY A CA 1
ATOM 618 C C . GLY A 1 80 ? -0.702 -6.924 8.220 1.00 91.50 80 GLY A C 1
ATOM 619 O O . GLY A 1 80 ? 0.211 -7.062 7.411 1.00 91.50 80 GLY A O 1
ATOM 620 N N . VAL A 1 81 ? -1.985 -6.848 7.848 1.00 92.12 81 VAL A N 1
ATOM 621 C CA . VAL A 1 81 ? -2.413 -6.944 6.441 1.00 92.12 81 VAL A CA 1
ATOM 622 C C . VAL A 1 81 ? -1.841 -5.790 5.617 1.00 92.12 81 VAL A C 1
ATOM 624 O O . VAL A 1 81 ? -1.303 -6.033 4.542 1.00 92.12 81 VAL A O 1
ATOM 627 N N . ILE A 1 82 ? -1.884 -4.553 6.127 1.00 91.88 82 ILE A N 1
ATOM 628 C CA . ILE A 1 82 ? -1.321 -3.386 5.423 1.00 91.88 82 ILE A CA 1
ATOM 629 C C . ILE A 1 82 ? 0.177 -3.592 5.161 1.00 91.88 82 ILE A C 1
ATOM 631 O O . ILE A 1 82 ? 0.626 -3.454 4.024 1.00 91.88 82 ILE A O 1
ATOM 635 N N . VAL A 1 83 ? 0.936 -3.996 6.183 1.00 93.06 83 VAL A N 1
ATOM 636 C CA . VAL A 1 83 ? 2.376 -4.263 6.047 1.00 93.06 83 VAL A CA 1
ATOM 637 C C . VAL A 1 83 ? 2.640 -5.391 5.043 1.00 93.06 83 VAL A C 1
ATOM 639 O O . VAL A 1 83 ? 3.487 -5.239 4.167 1.00 93.06 83 VAL A O 1
ATOM 642 N N . ALA A 1 84 ? 1.887 -6.493 5.108 1.00 94.69 84 ALA A N 1
ATOM 643 C CA . ALA A 1 84 ? 2.037 -7.609 4.175 1.00 94.69 84 ALA A CA 1
ATOM 644 C C . ALA A 1 84 ? 1.768 -7.192 2.720 1.00 94.69 84 ALA A C 1
ATOM 646 O O . ALA A 1 84 ? 2.547 -7.537 1.832 1.00 94.69 84 ALA A O 1
ATOM 647 N N . THR A 1 85 ? 0.708 -6.409 2.479 1.00 93.06 85 THR A N 1
ATOM 648 C CA . THR A 1 85 ? 0.409 -5.898 1.134 1.00 93.06 85 THR A CA 1
ATOM 649 C C . THR A 1 85 ? 1.528 -4.996 0.620 1.00 93.06 85 THR A C 1
ATOM 651 O O . THR A 1 85 ? 1.984 -5.193 -0.501 1.00 93.06 85 THR A O 1
ATOM 654 N N . ALA A 1 86 ? 2.050 -4.083 1.445 1.00 92.62 86 ALA A N 1
ATOM 655 C CA . ALA A 1 86 ? 3.113 -3.166 1.043 1.00 92.62 86 ALA A CA 1
ATOM 656 C C . ALA A 1 86 ? 4.386 -3.892 0.569 1.00 92.62 86 ALA A C 1
ATOM 658 O O . ALA A 1 86 ? 4.941 -3.530 -0.465 1.00 92.62 86 ALA A O 1
ATOM 659 N N . PHE A 1 87 ? 4.828 -4.937 1.274 1.00 90.81 87 PHE A N 1
ATOM 660 C CA . PHE A 1 87 ? 6.043 -5.666 0.894 1.00 90.81 87 PHE A CA 1
ATOM 661 C C . PHE A 1 87 ? 5.805 -6.698 -0.216 1.00 90.81 87 PHE A C 1
ATOM 663 O O . PHE A 1 87 ? 6.506 -6.692 -1.222 1.00 90.81 87 PHE A O 1
ATOM 670 N N . ILE A 1 88 ? 4.821 -7.586 -0.062 1.00 91.50 88 ILE A N 1
ATOM 671 C CA . ILE A 1 88 ? 4.690 -8.753 -0.949 1.00 91.50 88 ILE A CA 1
ATOM 672 C C . ILE A 1 88 ? 3.912 -8.412 -2.221 1.00 91.50 88 ILE A C 1
ATOM 674 O O . ILE A 1 88 ? 4.245 -8.904 -3.291 1.00 91.50 88 ILE A O 1
ATOM 678 N N . HIS A 1 89 ? 2.862 -7.593 -2.129 1.00 90.06 89 HIS A N 1
ATOM 679 C CA . HIS A 1 89 ? 1.993 -7.315 -3.280 1.00 90.06 89 HIS A CA 1
ATOM 680 C C . HIS A 1 89 ? 2.385 -6.068 -4.061 1.00 90.06 89 HIS A C 1
ATOM 682 O O . HIS A 1 89 ? 1.970 -5.923 -5.207 1.00 90.06 89 HIS A O 1
ATOM 688 N N . LEU A 1 90 ? 3.125 -5.152 -3.440 1.00 91.88 90 LEU A N 1
ATOM 689 C CA . LEU A 1 9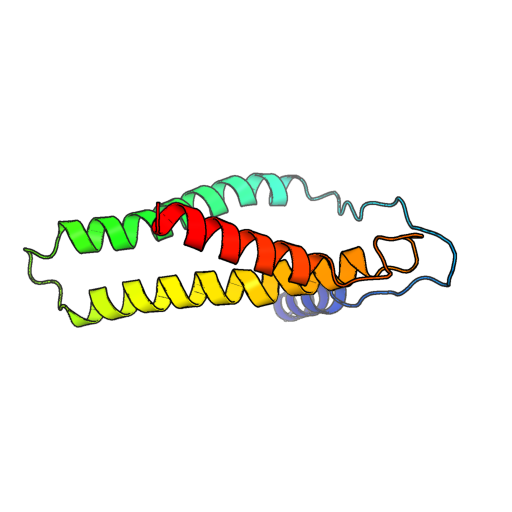0 ? 3.480 -3.877 -4.051 1.00 91.88 90 LEU A CA 1
ATOM 690 C C . LEU A 1 90 ? 4.985 -3.810 -4.337 1.00 91.88 90 LEU A C 1
ATOM 692 O O . LEU A 1 90 ? 5.359 -3.545 -5.475 1.00 91.88 90 LEU A O 1
ATOM 696 N N . LEU A 1 91 ? 5.847 -4.079 -3.348 1.00 90.75 91 LEU A N 1
ATOM 697 C CA . LEU A 1 91 ? 7.297 -3.920 -3.516 1.00 90.75 91 LEU A CA 1
ATOM 698 C C . LEU A 1 91 ? 7.922 -4.987 -4.430 1.00 90.75 91 LEU A C 1
ATOM 700 O O . LEU A 1 91 ? 8.692 -4.630 -5.319 1.00 90.75 91 LEU A O 1
ATOM 704 N N . ALA A 1 92 ? 7.587 -6.269 -4.245 1.00 89.19 92 ALA A N 1
ATOM 705 C CA . ALA A 1 92 ? 8.169 -7.348 -5.052 1.00 89.19 92 ALA A CA 1
ATOM 706 C C . ALA A 1 92 ? 7.823 -7.235 -6.556 1.00 89.19 92 ALA A C 1
ATOM 708 O O . ALA A 1 92 ? 8.759 -7.144 -7.353 1.00 89.19 92 ALA A O 1
ATOM 709 N N . PRO A 1 93 ? 6.545 -7.069 -6.964 1.00 88.00 93 PRO A N 1
ATOM 710 C CA . PRO A 1 93 ? 6.214 -6.884 -8.380 1.00 88.00 93 PRO A CA 1
ATOM 711 C C . PRO A 1 93 ? 6.770 -5.580 -8.960 1.00 88.00 93 PRO A C 1
ATOM 713 O O . PRO A 1 93 ? 7.078 -5.504 -10.145 1.00 88.00 93 PRO A O 1
ATOM 716 N N . ALA A 1 94 ? 6.918 -4.531 -8.141 1.00 86.81 94 ALA A N 1
ATOM 717 C CA . ALA A 1 94 ? 7.559 -3.297 -8.587 1.00 86.81 94 ALA A CA 1
ATOM 718 C C . ALA A 1 94 ? 9.045 -3.514 -8.907 1.00 86.81 94 ALA A C 1
ATOM 720 O O . ALA A 1 94 ? 9.544 -2.940 -9.872 1.00 86.81 94 ALA A O 1
ATOM 721 N N . ASN A 1 95 ? 9.741 -4.345 -8.127 1.00 87.50 95 ASN A N 1
ATOM 722 C CA . ASN A 1 95 ? 11.131 -4.701 -8.395 1.00 87.50 95 ASN A CA 1
ATOM 723 C C . ASN A 1 95 ? 11.281 -5.532 -9.674 1.00 87.50 95 ASN A C 1
ATOM 725 O O . ASN A 1 95 ? 12.154 -5.242 -10.486 1.00 87.50 95 ASN A O 1
ATOM 729 N N . GLU A 1 96 ? 10.395 -6.500 -9.890 1.00 84.19 96 GLU A N 1
ATOM 730 C CA . GLU A 1 96 ? 10.366 -7.312 -11.114 1.00 84.19 96 GLU A CA 1
ATOM 731 C C . GLU A 1 96 ? 10.050 -6.457 -12.353 1.00 84.19 96 GLU A C 1
ATOM 733 O O . GLU A 1 96 ? 10.733 -6.547 -13.373 1.00 84.19 96 GLU A O 1
ATOM 738 N N . ALA A 1 97 ? 9.077 -5.546 -12.255 1.00 83.38 97 ALA A N 1
ATOM 739 C CA . ALA A 1 97 ? 8.688 -4.679 -13.365 1.00 83.38 97 ALA A CA 1
ATOM 740 C C . ALA A 1 97 ? 9.770 -3.651 -13.749 1.00 83.38 97 ALA A C 1
ATOM 742 O O . ALA A 1 97 ? 9.940 -3.347 -14.930 1.00 83.38 97 ALA A O 1
ATOM 743 N N . LEU A 1 98 ? 10.494 -3.097 -12.768 1.00 80.88 98 LEU A N 1
ATOM 744 C CA . LEU A 1 98 ? 11.544 -2.093 -12.994 1.00 80.88 98 LEU A CA 1
ATOM 745 C C . LEU A 1 98 ? 12.914 -2.708 -13.322 1.00 80.88 98 LEU A C 1
ATOM 747 O O . LEU A 1 98 ? 13.762 -2.012 -13.875 1.00 80.88 98 LEU A O 1
ATOM 751 N N . GLY A 1 99 ? 13.118 -3.993 -13.017 1.00 77.31 99 GLY A N 1
ATOM 752 C CA . GLY A 1 99 ? 14.326 -4.752 -13.352 1.00 77.31 99 GLY A CA 1
ATOM 753 C C . GLY A 1 99 ? 14.300 -5.434 -14.725 1.00 77.31 99 GLY A C 1
ATOM 754 O O . GLY A 1 99 ? 15.238 -6.157 -15.052 1.00 77.31 99 GLY A O 1
ATOM 755 N N . ASN A 1 100 ? 13.244 -5.241 -15.520 1.00 77.19 100 ASN A N 1
ATOM 756 C CA . ASN A 1 100 ? 13.079 -5.906 -16.811 1.00 77.19 100 ASN A CA 1
ATOM 757 C C . ASN A 1 100 ? 14.121 -5.428 -17.848 1.00 77.19 100 ASN A C 1
ATOM 759 O O . ASN A 1 100 ? 14.381 -4.230 -17.969 1.00 77.19 100 ASN A O 1
ATOM 763 N N . GLU A 1 101 ? 14.653 -6.356 -18.652 1.00 72.75 101 GLU A N 1
ATOM 764 C CA . GLU A 1 101 ? 15.620 -6.100 -19.736 1.00 72.75 101 GLU A CA 1
ATOM 765 C C . GLU A 1 101 ? 15.132 -5.104 -20.808 1.00 72.75 101 GLU A C 1
ATOM 767 O O . GLU A 1 101 ? 15.929 -4.524 -21.548 1.00 72.75 101 GLU A O 1
ATOM 772 N N . CYS A 1 102 ? 13.823 -4.860 -20.868 1.00 73.25 102 CYS A N 1
ATOM 773 C CA . CYS A 1 102 ? 13.195 -3.871 -21.735 1.00 73.25 102 CYS A CA 1
ATOM 774 C C . CYS A 1 102 ? 13.373 -2.416 -21.296 1.00 73.25 102 CYS A C 1
ATOM 776 O O . CYS A 1 102 ? 13.215 -1.504 -22.115 1.00 73.25 102 CYS A O 1
ATOM 778 N N . LEU A 1 103 ? 13.674 -2.168 -20.021 1.00 72.88 103 LEU A N 1
ATOM 779 C CA . LEU A 1 103 ? 13.992 -0.833 -19.533 1.00 72.88 103 LEU A CA 1
ATOM 780 C C . LEU A 1 103 ? 15.496 -0.606 -19.693 1.00 72.88 103 LEU A C 1
ATOM 782 O O . LEU A 1 103 ? 16.310 -1.257 -19.057 1.00 72.88 103 LEU A O 1
ATOM 786 N N . ILE A 1 104 ? 15.874 0.339 -20.551 1.00 69.38 104 ILE A N 1
ATOM 787 C CA . ILE A 1 104 ? 17.278 0.673 -20.807 1.00 69.38 104 ILE A CA 1
ATOM 788 C C . ILE A 1 104 ? 17.558 2.057 -20.213 1.00 69.38 104 ILE A C 1
ATOM 790 O O . ILE A 1 104 ? 16.865 3.023 -20.536 1.00 69.38 104 ILE A O 1
ATOM 794 N N . GLY A 1 105 ? 18.581 2.172 -19.363 1.00 73.62 105 GLY A N 1
ATOM 795 C CA . GLY A 1 105 ? 19.083 3.451 -18.846 1.00 73.62 105 GLY A CA 1
ATOM 796 C C . GLY A 1 105 ? 19.200 3.507 -17.321 1.00 73.62 105 GLY A C 1
ATOM 797 O O . GLY A 1 105 ? 19.258 2.488 -16.647 1.00 73.62 105 GLY A O 1
ATOM 798 N N . VAL A 1 106 ? 19.202 4.721 -16.761 1.00 74.38 106 VAL A N 1
ATOM 799 C CA . VAL A 1 106 ? 19.402 4.999 -15.317 1.00 74.38 106 VAL A CA 1
ATOM 800 C C . VAL A 1 106 ? 18.382 4.336 -14.377 1.00 74.38 106 VAL A C 1
ATOM 802 O O . VAL A 1 106 ? 18.565 4.329 -13.160 1.00 74.38 106 VAL A O 1
ATOM 805 N N . ILE A 1 107 ? 17.292 3.796 -14.924 1.00 72.94 107 ILE A N 1
ATOM 806 C CA . ILE A 1 107 ? 16.233 3.131 -14.160 1.00 72.94 107 ILE A CA 1
ATOM 807 C C . ILE A 1 107 ? 16.649 1.707 -13.752 1.00 72.94 107 ILE A C 1
ATOM 809 O O . ILE A 1 107 ? 16.205 1.234 -12.716 1.00 72.94 107 ILE A O 1
ATOM 813 N N . THR A 1 108 ? 17.550 1.047 -14.485 1.00 74.19 108 THR A N 1
ATOM 814 C CA . THR A 1 108 ? 18.032 -0.302 -14.129 1.00 74.19 108 THR A CA 1
ATOM 815 C C . THR A 1 108 ? 19.321 -0.296 -13.311 1.00 74.19 108 THR A C 1
ATOM 817 O O . THR A 1 108 ? 19.695 -1.321 -12.752 1.00 74.19 108 THR A O 1
ATOM 820 N N . GLU A 1 109 ? 20.022 0.839 -13.220 1.00 80.44 109 GLU A N 1
ATOM 821 C CA . GLU A 1 109 ? 21.285 0.932 -12.468 1.00 80.44 109 GLU A CA 1
ATOM 822 C C . GLU A 1 109 ? 21.098 0.978 -10.942 1.00 80.44 109 GLU A C 1
ATOM 824 O O . GLU A 1 109 ? 22.045 0.727 -10.198 1.00 80.44 109 GLU A O 1
ATOM 829 N N . TYR A 1 110 ? 19.896 1.301 -10.458 1.00 82.25 110 TYR A N 1
ATOM 830 C CA . TYR A 1 110 ? 19.610 1.456 -9.032 1.00 82.25 110 TYR A CA 1
ATOM 831 C C . TYR A 1 110 ? 18.249 0.842 -8.667 1.00 82.25 110 TYR A C 1
ATOM 833 O O . TYR A 1 110 ? 17.309 0.989 -9.450 1.00 82.25 110 TYR A O 1
ATOM 841 N N . PRO A 1 111 ? 18.087 0.211 -7.482 1.00 86.12 111 PRO A N 1
ATOM 842 C CA . PRO A 1 111 ? 16.796 -0.294 -7.010 1.00 86.12 111 PRO A CA 1
ATOM 843 C C . PRO A 1 111 ? 15.849 0.860 -6.634 1.00 86.12 111 PRO A C 1
ATOM 845 O O . PRO A 1 111 ? 15.625 1.191 -5.467 1.00 86.12 111 PRO A O 1
ATOM 848 N N . TRP A 1 112 ? 15.252 1.484 -7.649 1.00 87.44 112 TRP A N 1
ATOM 849 C CA . TRP A 1 112 ? 14.267 2.554 -7.498 1.00 87.44 112 TRP A CA 1
ATOM 850 C C . TRP A 1 112 ? 13.040 2.199 -6.646 1.00 87.44 112 TRP A C 1
ATOM 852 O O . TRP A 1 112 ? 12.610 3.089 -5.910 1.00 87.44 112 TRP A O 1
ATOM 862 N N . PRO A 1 113 ? 12.471 0.973 -6.669 1.00 90.81 113 PRO A N 1
ATOM 863 C CA . PRO A 1 113 ? 11.335 0.641 -5.806 1.00 90.81 113 PRO A CA 1
ATOM 864 C C . PRO A 1 113 ? 11.664 0.825 -4.319 1.00 90.81 113 PRO A C 1
ATOM 866 O O . PRO A 1 113 ? 10.913 1.464 -3.581 1.00 90.81 113 PRO A O 1
ATOM 869 N N . GLU A 1 114 ? 12.822 0.321 -3.893 1.00 90.75 114 GLU A N 1
ATOM 870 C CA . GLU A 1 114 ? 13.306 0.437 -2.516 1.00 90.75 114 GLU A CA 1
ATOM 871 C C . GLU A 1 114 ? 13.692 1.883 -2.186 1.00 90.75 114 GLU A C 1
ATOM 873 O O . GLU A 1 114 ? 13.357 2.392 -1.114 1.00 90.75 114 GLU A O 1
ATOM 878 N N . GLY A 1 115 ? 14.327 2.581 -3.134 1.00 91.25 115 GLY A N 1
ATOM 879 C CA . GLY A 1 115 ? 14.662 3.997 -3.002 1.00 91.25 115 GLY A CA 1
ATOM 880 C C . GLY A 1 115 ? 13.428 4.875 -2.785 1.00 91.25 115 GLY A C 1
ATOM 881 O O . GLY A 1 115 ? 13.387 5.669 -1.847 1.00 91.25 115 GLY A O 1
ATOM 882 N N . ILE A 1 116 ? 12.387 4.706 -3.603 1.00 92.00 116 ILE A N 1
ATOM 883 C CA . ILE A 1 116 ? 11.123 5.441 -3.468 1.00 92.00 116 ILE A CA 1
ATOM 884 C C . ILE A 1 116 ? 10.444 5.084 -2.143 1.00 92.00 116 ILE A C 1
ATOM 886 O O . ILE A 1 116 ? 9.975 5.986 -1.448 1.00 92.00 116 ILE A O 1
ATOM 890 N N . ALA A 1 117 ? 10.449 3.809 -1.742 1.00 93.31 117 ALA A N 1
ATOM 891 C CA . ALA A 1 117 ? 9.912 3.399 -0.448 1.00 93.31 117 ALA A CA 1
ATOM 892 C C . ALA A 1 117 ? 10.603 4.148 0.709 1.00 93.31 117 ALA A C 1
ATOM 894 O O . ALA A 1 117 ? 9.926 4.772 1.528 1.00 93.31 117 ALA A O 1
ATOM 895 N N . LEU A 1 118 ? 11.937 4.198 0.740 1.00 93.94 118 LEU A N 1
ATOM 896 C CA . LEU A 1 118 ? 12.683 4.926 1.773 1.00 93.94 118 LEU A CA 1
ATOM 897 C C . LEU A 1 118 ? 12.430 6.439 1.740 1.00 93.94 118 LEU A C 1
ATOM 899 O O . LEU A 1 118 ? 12.231 7.049 2.793 1.00 93.94 118 LEU A O 1
ATOM 903 N N . MET A 1 119 ? 12.372 7.041 0.550 1.00 95.12 119 MET A N 1
ATOM 904 C CA . MET A 1 119 ? 12.052 8.464 0.394 1.00 95.12 119 MET A CA 1
ATOM 905 C C . MET A 1 119 ? 10.652 8.788 0.935 1.00 95.12 119 MET A C 1
ATOM 907 O O . MET A 1 119 ? 10.480 9.800 1.616 1.00 95.12 119 MET A O 1
ATOM 911 N N . THR A 1 120 ? 9.660 7.921 0.697 1.00 94.31 120 THR A N 1
ATOM 912 C CA . THR A 1 120 ? 8.302 8.110 1.236 1.00 94.31 120 THR A CA 1
ATOM 913 C C . THR A 1 120 ? 8.250 7.974 2.754 1.00 94.31 120 THR A C 1
ATOM 915 O O . THR A 1 120 ? 7.593 8.789 3.397 1.00 94.31 120 THR A O 1
ATOM 918 N N . VAL A 1 121 ? 8.977 7.017 3.343 1.00 93.88 121 VAL A N 1
ATOM 919 C CA . VAL A 1 121 ? 9.060 6.857 4.804 1.00 93.88 121 VAL A CA 1
ATOM 920 C C . VAL A 1 121 ? 9.705 8.082 5.447 1.00 93.88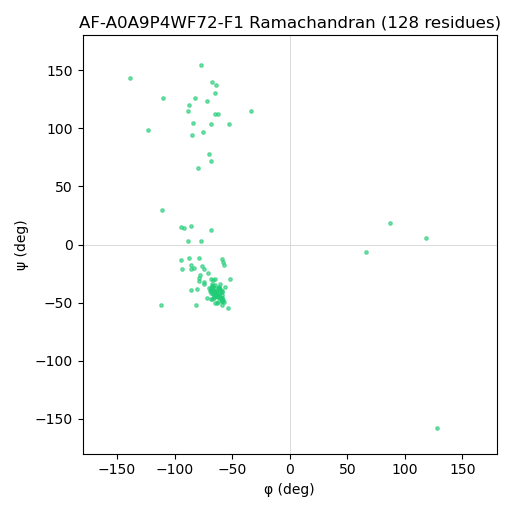 121 VAL A C 1
ATOM 922 O O . VAL A 1 121 ? 9.186 8.601 6.433 1.00 93.88 121 VAL A O 1
ATOM 925 N N . TYR A 1 122 ? 10.796 8.590 4.868 1.00 94.88 122 TYR A N 1
ATOM 926 C CA . TYR A 1 122 ? 11.459 9.795 5.364 1.00 94.88 122 TYR A CA 1
ATOM 927 C C . TYR A 1 122 ? 10.558 11.033 5.259 1.00 94.88 122 TYR A C 1
ATOM 929 O O . TYR A 1 122 ? 10.483 11.825 6.196 1.00 94.88 122 TYR A O 1
ATOM 937 N N . LEU A 1 123 ? 9.822 11.177 4.152 1.00 96.06 123 LEU A N 1
ATOM 938 C CA . LEU A 1 123 ? 8.849 12.255 3.976 1.00 96.06 123 LEU A CA 1
ATOM 939 C C . LEU A 1 123 ? 7.696 12.150 4.982 1.00 96.06 123 LEU A C 1
ATOM 941 O O . LEU A 1 123 ? 7.319 13.159 5.568 1.00 96.06 123 LEU A O 1
ATOM 945 N N . MET A 1 124 ? 7.162 10.949 5.223 1.00 94.88 124 MET A N 1
ATOM 946 C CA . MET A 1 124 ? 6.131 10.724 6.243 1.00 94.88 124 MET A CA 1
ATOM 947 C C . MET A 1 124 ? 6.627 11.113 7.635 1.00 94.88 124 MET A C 1
ATOM 949 O O . MET A 1 124 ? 5.937 11.833 8.349 1.00 94.88 124 MET A O 1
ATOM 953 N N . PHE A 1 125 ? 7.843 10.694 7.988 1.00 95.06 125 PHE A N 1
ATOM 954 C CA . PHE A 1 125 ? 8.473 11.048 9.256 1.00 95.06 125 PHE A CA 1
ATOM 955 C C . PHE A 1 125 ? 8.674 12.562 9.397 1.00 95.06 125 PHE A C 1
ATOM 957 O O . PHE A 1 125 ? 8.403 13.132 10.451 1.00 95.06 125 PHE A O 1
ATOM 964 N N . PHE A 1 126 ? 9.099 13.234 8.325 1.00 96.25 126 PHE A N 1
ATOM 965 C CA . PHE A 1 126 ? 9.246 14.686 8.307 1.00 96.25 126 PHE A CA 1
ATOM 966 C C . PHE A 1 126 ? 7.906 15.415 8.484 1.00 96.25 126 PHE A C 1
ATOM 968 O O . PHE A 1 126 ? 7.846 16.395 9.219 1.00 96.25 126 PHE A O 1
ATOM 975 N N . LEU A 1 127 ? 6.831 14.930 7.852 1.00 96.31 127 LEU A N 1
ATOM 976 C CA . LEU A 1 127 ? 5.484 15.490 8.011 1.00 96.31 127 LEU A CA 1
ATOM 977 C C . LEU A 1 127 ? 4.896 15.263 9.409 1.00 96.31 127 LEU A C 1
ATOM 979 O O . LEU A 1 127 ? 4.079 16.063 9.846 1.00 96.31 127 LEU A O 1
ATOM 983 N N . GLU A 1 128 ? 5.270 14.180 10.091 1.00 95.69 128 GLU A N 1
ATOM 984 C CA . GLU A 1 128 ? 4.806 13.890 11.453 1.00 95.69 128 GLU A CA 1
ATOM 985 C C . GLU A 1 128 ? 5.555 14.708 12.518 1.00 95.69 128 GLU A C 1
ATOM 987 O O . GLU A 1 128 ? 4.980 15.041 13.553 1.00 95.69 128 GLU A O 1
ATOM 992 N N . LEU A 1 129 ? 6.832 15.031 12.276 1.00 91.31 129 LEU A N 1
ATOM 993 C CA . LEU A 1 129 ? 7.667 15.815 13.194 1.00 91.31 129 LEU A CA 1
ATOM 994 C C . LEU A 1 129 ? 7.576 17.338 13.017 1.00 91.31 129 LEU A C 1
ATOM 996 O O . LEU A 1 129 ? 8.116 18.064 13.857 1.00 91.31 129 LEU A O 1
ATOM 1000 N N . MET A 1 130 ? 6.959 17.815 11.936 1.00 80.50 130 MET A N 1
ATOM 1001 C CA . MET A 1 130 ? 6.674 19.237 11.708 1.00 80.50 130 MET A CA 1
ATOM 1002 C C . MET A 1 130 ? 5.415 19.672 12.461 1.00 80.50 130 MET A C 1
ATOM 1004 O O . MET A 1 130 ? 5.467 20.762 13.075 1.00 80.50 130 MET A O 1
#

InterPro domains:
  IPR003689 Zinc/iron permease [PF02535] (35-129)